Protein AF-A0A838HHZ1-F1 (afdb_monomer_lite)

Sequence (126 aa):
MTGSGRSAAALTAVPYDPELAEGARNAVFTCLAVRREERCVLITDESRLSIGAALAEQFAAASEHFTAFVLDDVAPRPLRGFPAEIAAAMEDAQVTCYAASAWRGELPARMEMTAIVDRRRIRHAH

Foldseek 3Di:
DPLPFDKLVNLLPDDADVVLLVVLLCVDCPLLVAAADFAEEEEEEPVQSRNSNSNSNNVVVHYPHYTYGYVVSQDPPPDPAARVVSLVSLLRGQEYEYHYDDDPPNVRNVVRVVVSCVVNVHHYYD

pLDDT: mean 94.52, std 10.25, range [35.59, 98.75]

Secondary structure (DSSP, 8-state):
----PPPHHHHHTS---THHHHHHHIIIIIIS---TTSEEEEEE-GGGHHHHHHHHHHHHHH-SEEEEEEHHHHSPSSPSS--HHHHHHHHT-SEEEEE----TT-HHHHHHHHHHHHHHT-EEE-

Structure (mmCIF, N/CA/C/O backbone):
data_AF-A0A838HHZ1-F1
#
_entry.id   AF-A0A838HHZ1-F1
#
loop_
_atom_site.group_PDB
_atom_site.id
_atom_site.type_symbol
_atom_site.label_atom_id
_atom_site.label_alt_id
_atom_site.label_comp_id
_atom_site.label_asym_id
_atom_site.label_entity_id
_atom_site.label_seq_id
_atom_site.pdbx_PDB_ins_code
_atom_site.Cartn_x
_atom_site.Cartn_y
_atom_site.Cartn_z
_atom_site.occupancy
_atom_site.B_iso_or_equiv
_atom_site.auth_seq_id
_atom_site.auth_comp_id
_atom_site.auth_asym_id
_atom_site.auth_atom_id
_atom_site.pdbx_PDB_model_num
ATOM 1 N N . MET A 1 1 ? -0.664 -22.422 -9.151 1.00 35.59 1 MET A N 1
ATOM 2 C CA . MET A 1 1 ? 0.662 -22.067 -8.608 1.00 35.59 1 MET A CA 1
ATOM 3 C C . MET A 1 1 ? 0.430 -20.916 -7.656 1.00 35.59 1 MET A C 1
ATOM 5 O O . MET A 1 1 ? 0.109 -19.831 -8.110 1.00 35.59 1 MET A O 1
ATOM 9 N N . THR A 1 2 ? 0.422 -21.194 -6.358 1.00 39.41 2 THR A N 1
ATOM 10 C CA . THR A 1 2 ? 0.240 -20.195 -5.302 1.00 39.41 2 THR A CA 1
ATOM 11 C C . THR A 1 2 ? 1.537 -19.403 -5.188 1.00 39.41 2 THR A C 1
ATOM 13 O O . THR A 1 2 ? 2.506 -19.902 -4.614 1.00 39.41 2 THR A O 1
ATOM 16 N N . GLY A 1 3 ? 1.593 -18.224 -5.806 1.00 42.62 3 GLY A N 1
ATOM 17 C CA . GLY A 1 3 ? 2.662 -17.269 -5.541 1.00 42.62 3 GLY A CA 1
ATOM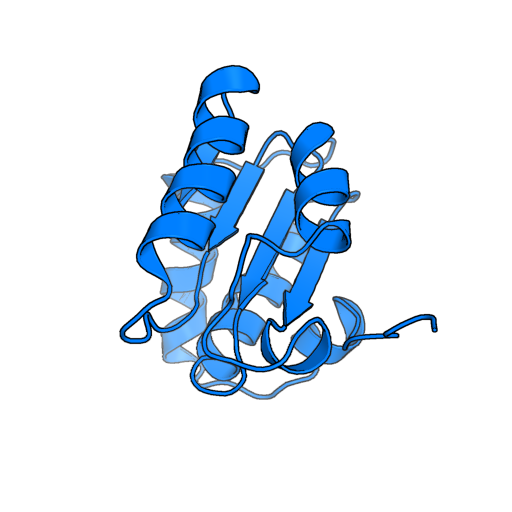 18 C C . GLY A 1 3 ? 2.492 -16.776 -4.113 1.00 42.62 3 GLY A C 1
ATOM 19 O O . GLY A 1 3 ? 1.724 -15.862 -3.867 1.00 42.62 3 GLY A O 1
ATOM 20 N N . SER A 1 4 ? 3.129 -17.440 -3.150 1.00 55.66 4 SER A N 1
ATOM 21 C CA . SER A 1 4 ? 3.169 -16.950 -1.774 1.00 55.66 4 SER A CA 1
ATOM 22 C C . SER A 1 4 ? 4.191 -15.820 -1.733 1.00 55.66 4 SER A C 1
ATOM 24 O O . SER A 1 4 ? 5.358 -16.058 -1.426 1.00 55.66 4 SER A O 1
ATOM 26 N N . GLY A 1 5 ? 3.769 -14.613 -2.110 1.00 64.12 5 GLY A N 1
ATOM 27 C CA . GLY A 1 5 ? 4.590 -13.421 -1.933 1.00 64.12 5 GLY A CA 1
ATOM 28 C C . GLY A 1 5 ? 4.866 -13.144 -0.457 1.00 64.12 5 GLY A C 1
ATOM 29 O O . GLY A 1 5 ? 4.256 -13.751 0.433 1.00 64.12 5 GLY A O 1
ATOM 30 N N . ARG A 1 6 ? 5.818 -12.249 -0.173 1.00 80.38 6 ARG A N 1
ATOM 31 C CA . ARG A 1 6 ? 6.089 -11.824 1.206 1.00 80.38 6 ARG A CA 1
ATOM 32 C C . ARG A 1 6 ? 4.807 -11.341 1.881 1.00 80.38 6 ARG A C 1
ATOM 34 O O . ARG A 1 6 ? 4.072 -10.523 1.336 1.00 80.38 6 ARG A O 1
ATOM 41 N N . SER A 1 7 ? 4.566 -11.838 3.093 1.00 84.31 7 SER A N 1
ATOM 42 C CA . SER A 1 7 ? 3.437 -11.406 3.915 1.00 84.31 7 SER A CA 1
ATOM 43 C C . SER A 1 7 ? 3.661 -9.997 4.472 1.00 84.31 7 SER A C 1
ATOM 45 O O . SER A 1 7 ? 4.794 -9.521 4.564 1.00 84.31 7 SER A O 1
ATOM 47 N N . ALA A 1 8 ? 2.586 -9.352 4.935 1.00 82.62 8 ALA A N 1
ATOM 48 C CA . ALA A 1 8 ? 2.680 -8.078 5.650 1.00 82.62 8 ALA A CA 1
ATOM 49 C C . ALA A 1 8 ? 3.654 -8.152 6.843 1.00 82.62 8 ALA A C 1
ATOM 51 O O . ALA A 1 8 ? 4.475 -7.257 7.019 1.00 82.62 8 ALA A O 1
ATOM 52 N N . ALA A 1 9 ? 3.637 -9.258 7.597 1.00 85.94 9 ALA A N 1
ATOM 53 C CA . ALA A 1 9 ? 4.564 -9.482 8.708 1.00 85.94 9 ALA A CA 1
ATOM 54 C C . ALA A 1 9 ? 6.035 -9.553 8.255 1.00 85.94 9 ALA A C 1
ATOM 56 O O . ALA A 1 9 ? 6.920 -9.033 8.934 1.00 85.94 9 ALA A O 1
ATOM 57 N N . ALA A 1 10 ? 6.307 -10.161 7.094 1.00 90.25 10 ALA A N 1
ATOM 58 C CA . ALA A 1 10 ? 7.654 -10.191 6.531 1.00 90.25 10 ALA A CA 1
ATOM 59 C C . ALA A 1 10 ? 8.126 -8.787 6.121 1.00 90.25 10 ALA A C 1
ATOM 61 O O . ALA A 1 10 ? 9.280 -8.443 6.360 1.00 90.25 10 ALA A O 1
ATOM 62 N N . LEU A 1 11 ? 7.234 -7.957 5.567 1.00 92.69 11 LEU A N 1
ATOM 63 C CA . LEU A 1 11 ? 7.544 -6.567 5.217 1.00 92.69 11 LEU A CA 1
ATOM 64 C C . LEU A 1 11 ? 7.830 -5.697 6.446 1.00 92.69 11 LEU A C 1
ATOM 66 O O . LEU A 1 11 ? 8.778 -4.920 6.412 1.00 92.69 11 LEU A O 1
ATOM 70 N N . THR A 1 12 ? 7.090 -5.861 7.548 1.00 93.44 12 THR A N 1
ATOM 71 C CA . THR A 1 12 ? 7.354 -5.110 8.793 1.00 93.44 12 THR A CA 1
ATOM 72 C C . THR A 1 12 ? 8.694 -5.454 9.451 1.00 93.44 12 THR A C 1
ATOM 74 O O . THR A 1 12 ? 9.167 -4.707 10.298 1.00 93.44 12 THR A O 1
ATOM 77 N N . ALA A 1 13 ? 9.315 -6.577 9.079 1.00 93.88 13 ALA A N 1
ATOM 78 C CA . ALA A 1 13 ? 10.629 -6.976 9.580 1.00 93.88 13 ALA A CA 1
ATOM 79 C C . ALA A 1 13 ? 11.796 -6.442 8.727 1.00 93.88 13 ALA A C 1
ATOM 81 O O . ALA A 1 13 ? 12.957 -6.601 9.110 1.00 93.88 13 ALA A O 1
ATOM 82 N N . VAL A 1 14 ? 11.517 -5.842 7.564 1.00 95.56 14 VAL A N 1
ATOM 83 C CA . VAL A 1 14 ? 12.551 -5.263 6.701 1.00 95.56 14 VAL A CA 1
ATOM 84 C C . VAL A 1 14 ? 13.068 -3.972 7.345 1.00 95.56 14 VAL A C 1
ATOM 86 O O . VAL A 1 14 ? 12.271 -3.074 7.616 1.00 95.56 14 VAL A O 1
ATOM 89 N N . PRO A 1 15 ? 14.385 -3.836 7.585 1.00 96.12 15 PRO A N 1
ATOM 90 C CA . PRO A 1 15 ? 14.940 -2.609 8.133 1.00 96.12 15 PRO A CA 1
ATOM 91 C C . PRO A 1 15 ? 14.826 -1.471 7.116 1.00 96.12 15 PRO A C 1
ATOM 93 O O . PRO A 1 15 ? 15.024 -1.661 5.914 1.00 96.12 15 PRO A O 1
ATOM 96 N N . TYR A 1 16 ? 14.551 -0.271 7.610 1.00 97.50 16 TYR A N 1
ATOM 97 C CA . TYR A 1 16 ? 14.452 0.935 6.802 1.00 97.50 16 TYR A CA 1
ATOM 98 C C . TYR A 1 16 ? 15.061 2.130 7.547 1.00 97.50 16 TYR A C 1
ATOM 100 O O . TYR A 1 16 ? 15.318 2.062 8.750 1.00 97.50 16 TYR A O 1
ATOM 108 N N . ASP A 1 17 ? 15.335 3.208 6.815 1.00 96.94 17 ASP A N 1
ATOM 109 C CA . ASP A 1 17 ? 15.864 4.447 7.387 1.00 96.94 17 ASP A CA 1
ATOM 110 C C . ASP A 1 17 ? 14.809 5.109 8.300 1.00 96.94 17 ASP A C 1
ATOM 112 O O . ASP A 1 17 ? 13.711 5.398 7.812 1.00 96.94 17 ASP A O 1
ATOM 116 N N . PRO A 1 18 ? 15.098 5.374 9.590 1.00 94.81 18 PRO A N 1
ATOM 117 C CA . PRO A 1 18 ? 14.152 5.998 10.515 1.00 94.81 18 PRO A CA 1
ATOM 118 C C . PRO A 1 18 ? 13.537 7.315 10.023 1.00 94.81 18 PRO A C 1
ATOM 120 O O . PRO A 1 18 ? 12.419 7.638 10.426 1.00 94.81 18 PRO A O 1
ATOM 123 N N . GLU A 1 19 ? 14.204 8.056 9.131 1.00 96.75 19 GLU A N 1
ATOM 124 C CA . GLU A 1 19 ? 13.648 9.280 8.535 1.00 96.75 19 GLU A CA 1
ATOM 125 C C . GLU A 1 19 ? 12.359 9.020 7.729 1.00 96.75 19 GLU A C 1
ATOM 127 O O . GLU A 1 19 ? 11.509 9.902 7.593 1.00 96.75 19 GLU A O 1
ATOM 132 N N . LEU A 1 20 ? 12.150 7.790 7.243 1.00 97.62 20 LEU A N 1
ATOM 133 C CA . LEU A 1 20 ? 10.933 7.398 6.527 1.00 97.62 20 LEU A CA 1
ATOM 134 C C . LEU A 1 20 ? 9.721 7.218 7.454 1.00 97.62 20 LEU A C 1
ATOM 136 O O . LEU A 1 20 ? 8.581 7.282 6.981 1.00 97.62 20 LEU A O 1
ATOM 140 N N . ALA A 1 21 ? 9.940 7.002 8.756 1.00 96.50 21 ALA A N 1
ATOM 141 C CA . ALA A 1 21 ? 8.878 6.665 9.704 1.00 96.50 21 ALA A CA 1
ATOM 142 C C . ALA A 1 21 ? 7.845 7.793 9.841 1.00 96.50 21 ALA A C 1
ATOM 144 O O . ALA A 1 21 ? 6.639 7.538 9.834 1.00 96.50 21 ALA A O 1
ATOM 145 N N . GLU A 1 22 ? 8.293 9.050 9.917 1.00 97.69 22 GLU A N 1
ATOM 146 C CA . GLU A 1 22 ? 7.387 10.197 10.049 1.00 97.69 22 GLU A CA 1
ATOM 147 C C . GLU A 1 22 ? 6.506 10.362 8.803 1.00 97.69 22 GLU A C 1
ATOM 149 O O . GLU A 1 22 ? 5.286 10.524 8.912 1.00 97.69 22 GLU A O 1
ATOM 154 N N . GLY A 1 23 ? 7.105 10.260 7.613 1.00 97.88 23 GLY A N 1
ATOM 155 C CA . GLY A 1 23 ? 6.381 10.328 6.346 1.00 97.88 23 GLY A CA 1
ATOM 156 C C . GLY A 1 23 ? 5.347 9.210 6.213 1.00 97.88 23 GLY A C 1
ATOM 157 O O . GLY A 1 23 ? 4.186 9.476 5.892 1.00 97.88 23 GLY A O 1
ATOM 158 N N . ALA A 1 24 ? 5.737 7.973 6.535 1.00 98.38 24 ALA A N 1
ATOM 159 C CA . ALA A 1 24 ? 4.838 6.824 6.531 1.00 98.38 24 ALA A CA 1
ATOM 160 C C . ALA A 1 24 ? 3.679 6.996 7.524 1.00 98.38 24 ALA A C 1
ATOM 162 O O . ALA A 1 24 ? 2.519 6.749 7.185 1.00 98.38 24 ALA A O 1
ATOM 163 N N . ARG A 1 25 ? 3.970 7.488 8.733 1.00 98.44 25 ARG A N 1
ATOM 164 C CA . ARG A 1 25 ? 2.957 7.736 9.763 1.00 98.44 25 ARG A CA 1
ATOM 165 C C . ARG A 1 25 ? 1.955 8.786 9.297 1.00 98.44 25 ARG A C 1
ATOM 167 O O . ARG A 1 25 ? 0.749 8.583 9.423 1.00 98.44 25 ARG A O 1
ATOM 174 N N . ASN A 1 26 ? 2.433 9.886 8.723 1.00 98.38 26 ASN A N 1
ATOM 175 C CA . ASN A 1 26 ? 1.566 10.938 8.198 1.00 98.38 26 ASN A CA 1
ATOM 176 C C . ASN A 1 26 ? 0.700 10.431 7.039 1.00 98.38 26 ASN A C 1
ATOM 178 O O . ASN A 1 26 ? -0.499 10.714 7.013 1.00 98.38 26 ASN A O 1
ATOM 182 N N . ALA A 1 27 ? 1.260 9.629 6.129 1.00 98.38 27 ALA A N 1
ATOM 183 C CA . ALA A 1 27 ? 0.499 9.031 5.037 1.00 98.38 27 ALA A CA 1
ATOM 184 C C . ALA A 1 27 ? -0.671 8.176 5.556 1.00 98.38 27 ALA A C 1
ATOM 186 O O . ALA A 1 27 ? -1.802 8.344 5.100 1.00 98.38 27 ALA A O 1
ATOM 187 N N . VAL A 1 28 ? -0.426 7.311 6.545 1.00 98.62 28 VAL A N 1
ATOM 188 C CA . VAL A 1 28 ? -1.431 6.379 7.085 1.00 98.62 28 VAL A CA 1
ATOM 189 C C . VAL A 1 28 ? -2.467 7.080 7.968 1.00 98.62 28 VAL A C 1
ATOM 191 O O . VAL A 1 28 ? -3.673 6.949 7.743 1.00 98.62 28 VAL A O 1
ATOM 194 N N . PHE A 1 29 ? -2.024 7.845 8.966 1.00 98.31 29 PHE A N 1
ATOM 195 C CA . PHE A 1 29 ? -2.916 8.388 9.995 1.00 98.31 29 PHE A CA 1
ATOM 196 C C . PHE A 1 29 ? -3.526 9.743 9.630 1.00 98.31 29 PHE A C 1
ATOM 198 O O . PHE A 1 29 ? -4.630 10.044 10.079 1.00 98.31 29 PHE A O 1
ATOM 205 N N . THR A 1 30 ? -2.847 10.548 8.809 1.00 97.75 30 THR A N 1
ATOM 206 C CA . THR A 1 30 ? -3.299 11.906 8.465 1.00 97.75 30 THR A CA 1
ATOM 207 C C . THR A 1 30 ? -3.876 11.962 7.057 1.00 97.75 30 THR A C 1
ATOM 209 O O . THR A 1 30 ? -5.029 12.350 6.887 1.00 97.75 30 THR A O 1
ATOM 212 N N . CYS A 1 31 ? -3.103 11.571 6.039 1.00 97.94 31 CYS A N 1
ATOM 213 C CA . CYS A 1 31 ? -3.522 11.705 4.641 1.00 97.94 31 CYS A CA 1
ATOM 214 C C . CYS A 1 31 ? -4.636 10.716 4.291 1.00 97.94 31 CYS A C 1
ATOM 216 O O . CYS A 1 31 ? -5.670 11.101 3.750 1.00 97.94 31 CYS A O 1
ATOM 218 N N . LEU A 1 32 ? -4.426 9.440 4.614 1.00 98.31 32 LEU A N 1
ATOM 219 C CA . LEU A 1 32 ? -5.406 8.390 4.364 1.00 98.31 32 LEU A CA 1
ATOM 220 C C . LEU A 1 32 ? -6.439 8.285 5.482 1.00 98.31 32 LEU A C 1
ATOM 222 O O . LEU A 1 32 ? -7.534 7.799 5.214 1.00 98.31 32 LEU A O 1
ATOM 226 N N . ALA A 1 33 ? -6.128 8.765 6.693 1.00 98.31 33 ALA A N 1
ATOM 227 C CA . ALA A 1 33 ? -6.988 8.693 7.875 1.00 98.31 33 ALA A CA 1
ATOM 228 C C . ALA A 1 33 ? -7.567 7.280 8.081 1.00 98.31 33 ALA A C 1
ATOM 230 O O . ALA A 1 33 ? -8.791 7.092 8.131 1.00 98.31 33 ALA A O 1
ATOM 231 N N . VAL A 1 34 ? -6.671 6.287 8.109 1.00 98.62 34 VAL A N 1
ATOM 232 C CA . VAL A 1 34 ? -7.009 4.867 8.279 1.00 98.62 34 VAL A CA 1
ATOM 233 C C . VAL A 1 34 ? -7.709 4.636 9.613 1.00 98.62 34 VAL A C 1
ATOM 235 O O . VAL A 1 34 ? -7.297 5.168 10.646 1.00 98.62 34 VAL A O 1
ATOM 238 N N . ARG A 1 35 ? -8.764 3.820 9.587 1.00 98.31 35 ARG A N 1
ATOM 239 C CA . ARG A 1 35 ? -9.486 3.357 10.775 1.00 98.31 35 ARG A CA 1
ATOM 240 C C . ARG A 1 35 ? -9.216 1.878 11.031 1.00 98.31 35 ARG A C 1
ATOM 242 O O . ARG A 1 35 ? -8.869 1.127 10.120 1.00 98.31 35 ARG A O 1
ATOM 249 N N . ARG A 1 36 ? -9.422 1.465 12.281 1.00 97.94 36 ARG A N 1
ATOM 250 C CA . ARG A 1 36 ? -9.077 0.129 12.779 1.00 97.94 36 ARG A CA 1
ATOM 251 C C . ARG A 1 36 ? -9.792 -1.000 12.032 1.00 97.94 36 ARG A C 1
ATOM 253 O O . ARG A 1 36 ? -9.197 -2.046 11.798 1.00 97.94 36 ARG A O 1
ATOM 260 N N . GLU A 1 37 ? -11.040 -0.771 11.645 1.00 98.06 37 GLU A N 1
ATOM 261 C CA . GLU A 1 37 ? -11.954 -1.753 11.052 1.00 98.06 37 GLU A CA 1
ATOM 262 C C . GLU A 1 37 ? -11.858 -1.807 9.517 1.00 98.06 37 GLU A C 1
ATOM 264 O O . GLU A 1 37 ? -12.572 -2.570 8.865 1.00 98.06 37 GLU A O 1
ATOM 269 N N . GLU A 1 38 ? -11.014 -0.971 8.910 1.00 98.31 38 GLU A N 1
ATOM 270 C CA . GLU A 1 38 ? -10.923 -0.850 7.458 1.00 98.31 38 GLU A CA 1
ATOM 271 C C . GLU A 1 38 ? -9.927 -1.829 6.861 1.00 98.31 38 GLU A C 1
ATOM 273 O O . GLU A 1 38 ? -8.782 -1.923 7.300 1.00 98.31 38 GLU A O 1
ATOM 278 N N . ARG A 1 39 ? -10.331 -2.498 5.781 1.00 98.62 39 ARG A N 1
ATOM 279 C CA . ARG A 1 39 ? -9.434 -3.296 4.954 1.00 98.62 39 ARG A CA 1
ATOM 280 C C . ARG A 1 39 ? -8.478 -2.382 4.199 1.00 98.62 39 ARG A C 1
ATOM 282 O O . ARG A 1 39 ? -8.894 -1.556 3.381 1.00 98.62 39 ARG A O 1
ATOM 289 N N . CYS A 1 40 ? -7.195 -2.553 4.493 1.00 98.56 40 CYS A N 1
ATOM 290 C CA . CYS A 1 40 ? -6.103 -1.762 3.948 1.00 98.56 40 CYS A CA 1
ATOM 291 C C . CYS A 1 40 ? -5.198 -2.642 3.088 1.00 98.56 40 CYS A C 1
ATOM 293 O O . CYS A 1 40 ? -4.773 -3.711 3.530 1.00 98.56 40 CYS A O 1
ATOM 295 N N . VAL A 1 41 ? -4.865 -2.171 1.885 1.00 98.50 41 VAL A N 1
ATOM 296 C CA . VAL A 1 41 ? -3.949 -2.868 0.973 1.00 98.50 41 VAL A CA 1
ATOM 297 C C . VAL A 1 41 ? -2.757 -1.979 0.627 1.00 98.50 41 VAL A C 1
ATOM 299 O O . VAL A 1 41 ? -2.915 -0.911 0.035 1.00 98.50 41 VAL A O 1
ATOM 302 N N . LEU A 1 42 ? -1.552 -2.432 0.966 1.00 98.56 42 LEU A N 1
ATOM 303 C CA . LEU A 1 42 ? -0.295 -1.819 0.533 1.00 98.56 42 LEU A CA 1
ATOM 304 C C . LEU A 1 42 ? 0.290 -2.603 -0.645 1.00 98.56 42 LEU A C 1
ATOM 306 O O . LEU A 1 42 ? 0.369 -3.827 -0.610 1.00 98.56 42 LEU A O 1
ATOM 310 N N . ILE A 1 43 ? 0.741 -1.902 -1.677 1.00 98.06 43 ILE A N 1
ATOM 311 C CA . ILE A 1 43 ? 1.424 -2.484 -2.833 1.00 98.06 43 ILE A CA 1
ATOM 312 C C . ILE A 1 43 ? 2.796 -1.826 -2.926 1.00 98.06 43 ILE A C 1
ATOM 314 O O . ILE A 1 43 ? 2.883 -0.605 -3.013 1.00 98.06 43 ILE A O 1
ATOM 318 N N . THR A 1 44 ? 3.866 -2.613 -2.914 1.00 98.06 44 THR A N 1
ATOM 319 C CA . THR A 1 44 ? 5.246 -2.138 -3.078 1.00 98.06 44 THR A CA 1
ATOM 320 C C . THR A 1 44 ? 6.003 -3.000 -4.090 1.00 98.06 44 THR A C 1
ATOM 322 O O . THR A 1 44 ? 5.415 -3.870 -4.729 1.00 98.06 44 THR A O 1
ATOM 325 N N . ASP A 1 45 ? 7.286 -2.735 -4.300 1.00 96.69 45 ASP A N 1
ATOM 326 C CA . ASP A 1 45 ? 8.162 -3.513 -5.175 1.00 96.69 45 ASP A CA 1
ATOM 327 C C . ASP A 1 45 ? 9.558 -3.652 -4.554 1.00 96.69 45 ASP A C 1
ATOM 329 O O . ASP A 1 45 ? 9.868 -3.010 -3.546 1.00 96.69 45 ASP A O 1
ATOM 333 N N . GLU A 1 46 ? 10.411 -4.480 -5.154 1.00 95.50 46 GLU A N 1
ATOM 334 C CA . GLU A 1 46 ? 11.766 -4.727 -4.638 1.00 95.50 46 GLU A CA 1
ATOM 335 C C . GLU A 1 46 ? 12.604 -3.450 -4.523 1.00 95.50 46 GLU A C 1
ATOM 337 O O . GLU A 1 46 ? 13.398 -3.278 -3.599 1.00 95.50 46 GLU A O 1
ATOM 342 N N . SER A 1 47 ? 12.411 -2.508 -5.447 1.00 95.94 47 SER A N 1
ATOM 343 C CA . SER A 1 47 ? 13.160 -1.250 -5.458 1.00 95.94 47 SER A CA 1
ATOM 344 C C . SER A 1 47 ? 12.725 -0.276 -4.361 1.00 95.94 47 SER A C 1
ATOM 346 O O . SER A 1 47 ? 13.457 0.666 -4.055 1.00 95.94 47 SER A O 1
ATOM 348 N N . ARG A 1 48 ? 11.533 -0.474 -3.784 1.00 96.69 48 ARG A N 1
ATOM 349 C CA . ARG A 1 48 ? 10.912 0.403 -2.784 1.00 96.69 48 ARG A CA 1
ATOM 350 C C . ARG A 1 48 ? 10.654 -0.284 -1.449 1.00 96.69 48 ARG A C 1
ATOM 352 O O . ARG A 1 48 ? 9.939 0.286 -0.629 1.00 96.69 48 ARG A O 1
ATOM 359 N N . LEU A 1 49 ? 11.276 -1.433 -1.183 1.00 96.06 49 LEU A N 1
ATOM 360 C CA . LEU A 1 49 ? 11.057 -2.181 0.058 1.00 96.06 49 LEU A CA 1
ATOM 361 C C . LEU A 1 49 ? 11.229 -1.361 1.332 1.00 96.06 49 LEU A C 1
ATOM 363 O O . LEU A 1 49 ? 10.449 -1.553 2.250 1.00 96.06 49 LEU A O 1
ATOM 367 N N . SER A 1 50 ? 12.209 -0.458 1.411 1.00 97.19 50 SER A N 1
ATOM 368 C CA . SER A 1 50 ? 12.410 0.366 2.612 1.00 97.19 50 SER A CA 1
ATOM 369 C C . SER A 1 50 ? 11.218 1.291 2.885 1.00 97.19 50 SER A C 1
ATOM 371 O O . SER A 1 50 ? 10.757 1.396 4.017 1.00 97.19 50 SER A O 1
ATOM 373 N N . ILE A 1 51 ? 10.659 1.906 1.838 1.00 98.00 51 ILE A N 1
ATOM 374 C CA . ILE A 1 51 ? 9.438 2.721 1.927 1.00 98.00 51 ILE A CA 1
ATOM 375 C C . ILE A 1 51 ? 8.230 1.827 2.225 1.00 98.00 51 ILE A C 1
ATOM 377 O O . ILE A 1 51 ? 7.408 2.157 3.078 1.00 98.00 51 ILE A O 1
ATOM 381 N N . GLY A 1 52 ? 8.132 0.682 1.544 1.00 97.88 52 GLY A N 1
ATOM 382 C CA . GLY A 1 52 ? 7.091 -0.314 1.780 1.00 97.88 52 GLY A CA 1
ATOM 383 C C . GLY A 1 52 ? 7.085 -0.823 3.223 1.00 97.88 52 GLY A C 1
ATOM 384 O O . GLY A 1 52 ? 6.021 -0.935 3.816 1.00 97.88 52 GLY A O 1
ATOM 385 N N . ALA A 1 53 ? 8.254 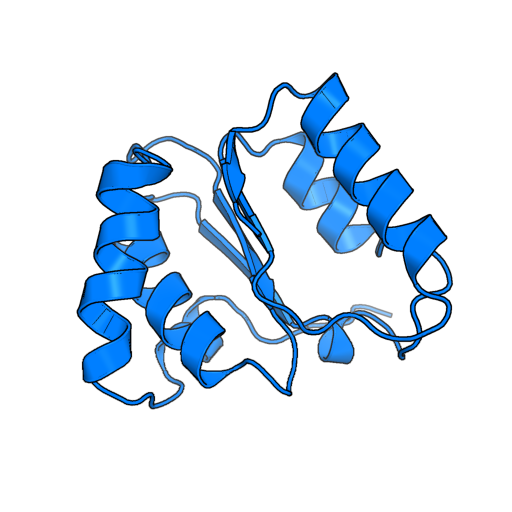-1.060 3.814 1.00 98.25 53 ALA A N 1
ATOM 386 C CA . ALA A 1 53 ? 8.415 -1.501 5.195 1.00 98.25 53 ALA A CA 1
ATOM 387 C C . ALA A 1 53 ? 7.962 -0.427 6.190 1.00 98.25 53 ALA A C 1
ATOM 389 O O . ALA A 1 53 ? 7.154 -0.717 7.072 1.00 98.25 53 ALA A O 1
ATOM 390 N N . ALA A 1 54 ? 8.394 0.824 5.984 1.00 98.56 54 ALA A N 1
ATOM 391 C CA . ALA A 1 54 ? 7.961 1.954 6.801 1.00 98.56 54 ALA A CA 1
ATOM 392 C C . ALA A 1 54 ? 6.433 2.119 6.770 1.00 98.56 54 ALA A C 1
ATOM 394 O O . ALA A 1 54 ? 5.797 2.260 7.811 1.00 98.56 54 ALA A O 1
ATOM 395 N N . LEU A 1 55 ? 5.815 2.042 5.586 1.00 98.62 55 LEU A N 1
ATOM 396 C CA . LEU A 1 55 ? 4.356 2.094 5.441 1.00 98.62 55 LEU A CA 1
ATOM 397 C C . LEU A 1 55 ? 3.669 0.886 6.084 1.00 98.62 55 LEU A C 1
ATOM 399 O O . LEU A 1 55 ? 2.659 1.058 6.766 1.00 98.62 55 LEU A O 1
ATOM 403 N N . ALA A 1 56 ? 4.203 -0.321 5.884 1.00 98.31 56 ALA A N 1
ATOM 404 C CA . ALA A 1 56 ? 3.635 -1.552 6.422 1.00 98.31 56 ALA A CA 1
ATOM 405 C C . ALA A 1 56 ? 3.570 -1.529 7.950 1.00 98.31 56 ALA A C 1
ATOM 407 O O . ALA A 1 56 ? 2.554 -1.936 8.509 1.00 98.31 56 ALA A O 1
ATOM 408 N N . GLU A 1 57 ? 4.605 -1.012 8.617 1.00 98.38 57 GLU A N 1
ATOM 409 C CA . GLU A 1 57 ? 4.610 -0.848 10.073 1.00 98.38 57 GLU A CA 1
ATOM 410 C C . GLU A 1 57 ? 3.435 0.025 10.537 1.00 98.38 57 GLU A C 1
ATOM 412 O O . GLU A 1 57 ? 2.683 -0.354 11.437 1.00 98.38 57 GLU A O 1
ATOM 417 N N . GLN A 1 58 ? 3.218 1.163 9.873 1.00 98.50 58 GLN A N 1
ATOM 418 C CA . GLN A 1 58 ? 2.163 2.103 10.252 1.00 98.50 58 GLN A CA 1
ATOM 419 C C . GLN A 1 58 ? 0.764 1.566 9.926 1.00 98.50 58 GLN A C 1
ATOM 421 O O . GLN A 1 58 ? -0.152 1.716 10.733 1.00 98.50 58 GLN A O 1
ATOM 426 N N . PHE A 1 59 ? 0.582 0.890 8.787 1.00 98.50 59 PHE A N 1
ATOM 427 C CA . PHE A 1 59 ? -0.687 0.236 8.455 1.00 98.50 59 PHE A CA 1
ATOM 428 C C . PHE A 1 59 ? -1.025 -0.907 9.418 1.00 98.50 59 PHE A C 1
ATOM 430 O O . PHE A 1 59 ? -2.175 -1.005 9.847 1.00 98.50 59 PHE A O 1
ATOM 437 N N . ALA A 1 60 ? -0.040 -1.732 9.789 1.00 97.81 60 ALA A N 1
ATOM 438 C CA . ALA A 1 60 ? -0.218 -2.814 10.756 1.00 97.81 60 ALA A CA 1
ATOM 439 C C . ALA A 1 60 ? -0.587 -2.288 12.153 1.00 97.81 60 ALA A C 1
ATOM 441 O O . ALA A 1 60 ? -1.349 -2.930 12.873 1.00 97.81 60 ALA A O 1
ATOM 442 N N . ALA A 1 61 ? -0.083 -1.110 12.530 1.00 97.56 61 ALA A N 1
ATOM 443 C CA . ALA A 1 61 ? -0.487 -0.432 13.758 1.00 97.56 61 ALA A CA 1
ATOM 444 C C . ALA A 1 61 ? -1.893 0.196 13.663 1.00 97.56 61 ALA A C 1
ATOM 446 O O . ALA A 1 61 ? -2.597 0.284 14.670 1.00 97.56 61 ALA A O 1
ATOM 447 N N . ALA A 1 62 ? -2.299 0.652 12.474 1.00 98.12 62 ALA A N 1
ATOM 448 C CA . ALA A 1 62 ? -3.543 1.391 12.269 1.00 98.12 62 ALA A CA 1
ATOM 449 C C . ALA A 1 62 ? -4.786 0.504 12.087 1.00 98.12 62 ALA A C 1
ATOM 451 O O . ALA A 1 62 ? -5.860 0.897 12.540 1.00 98.12 62 ALA A O 1
ATOM 452 N N . SER A 1 63 ? -4.666 -0.658 11.432 1.00 98.12 63 SER A N 1
ATOM 453 C CA . SER A 1 63 ? -5.800 -1.514 11.046 1.00 98.12 63 SER A CA 1
ATOM 454 C C . SER A 1 63 ? -5.608 -2.985 11.432 1.00 98.12 63 SER A C 1
ATOM 456 O O . SER A 1 63 ? -4.529 -3.551 11.279 1.00 98.12 63 SER A O 1
ATOM 458 N N . GLU A 1 64 ? -6.693 -3.634 11.873 1.00 96.94 64 GLU A N 1
ATOM 459 C CA . GLU A 1 64 ? -6.751 -5.089 12.104 1.00 96.94 64 GLU A CA 1
ATOM 460 C C . GLU A 1 64 ? -6.839 -5.903 10.800 1.00 96.94 64 GLU A C 1
ATOM 462 O O . GLU A 1 64 ? -6.689 -7.126 10.802 1.00 96.94 64 GLU A O 1
ATOM 467 N N . HIS A 1 65 ? -7.113 -5.241 9.675 1.00 97.31 65 HIS A N 1
ATOM 468 C CA . HIS A 1 65 ? -7.371 -5.860 8.379 1.00 97.31 65 HIS A CA 1
ATOM 469 C C . HIS A 1 65 ? -6.390 -5.353 7.322 1.00 97.31 65 HIS A C 1
ATOM 471 O O . HIS A 1 65 ? -6.774 -4.815 6.282 1.00 97.31 65 HIS A O 1
ATOM 477 N N . PHE A 1 66 ? -5.102 -5.525 7.597 1.00 97.56 66 PHE A N 1
ATOM 478 C CA . PHE A 1 66 ? -4.030 -5.092 6.714 1.00 97.56 66 PHE A CA 1
ATOM 479 C C . PHE A 1 66 ? -3.465 -6.244 5.874 1.00 97.56 66 PHE A C 1
ATOM 481 O O . PHE A 1 66 ? -3.165 -7.325 6.380 1.00 97.56 66 PHE A O 1
ATOM 488 N N . THR A 1 67 ? -3.297 -6.011 4.572 1.00 97.31 67 THR A N 1
ATOM 489 C CA . THR A 1 67 ? -2.584 -6.903 3.648 1.00 97.31 67 THR A CA 1
ATOM 490 C C . THR A 1 67 ? -1.585 -6.100 2.823 1.00 97.31 67 THR A C 1
ATOM 492 O O . THR A 1 67 ? -1.837 -4.949 2.467 1.00 97.31 67 THR A O 1
ATOM 495 N N . ALA A 1 68 ? -0.444 -6.705 2.504 1.00 97.50 68 ALA A N 1
ATOM 496 C CA . ALA A 1 68 ? 0.585 -6.087 1.684 1.00 97.50 68 ALA A CA 1
ATOM 497 C C . ALA A 1 68 ? 1.064 -7.042 0.589 1.00 97.50 68 ALA A C 1
ATOM 499 O O . ALA A 1 68 ? 1.099 -8.252 0.804 1.00 97.50 68 ALA A O 1
ATOM 500 N N . PHE A 1 69 ? 1.452 -6.481 -0.554 1.00 97.38 69 PHE A N 1
ATOM 501 C CA . PHE A 1 69 ? 1.971 -7.213 -1.705 1.00 97.38 69 PHE A CA 1
ATOM 502 C C . PHE A 1 69 ? 3.266 -6.576 -2.208 1.00 97.38 69 PHE A C 1
ATOM 504 O O . PHE A 1 69 ? 3.352 -5.352 -2.323 1.00 97.38 69 PHE A O 1
ATOM 511 N N . VAL A 1 70 ? 4.245 -7.408 -2.568 1.00 97.12 70 VAL A N 1
ATOM 512 C CA . VAL A 1 70 ? 5.428 -6.995 -3.336 1.00 97.12 70 VAL A CA 1
ATOM 513 C C . VAL A 1 70 ? 5.224 -7.440 -4.781 1.00 97.12 70 VAL A C 1
ATOM 515 O O . VAL A 1 70 ? 5.078 -8.631 -5.037 1.00 97.12 70 VAL A O 1
ATOM 518 N N . LEU A 1 71 ? 5.178 -6.500 -5.726 1.00 95.81 71 LEU A N 1
ATOM 519 C CA . LEU A 1 71 ? 4.827 -6.778 -7.124 1.00 95.81 71 LEU A CA 1
ATOM 520 C C . LEU A 1 71 ? 5.702 -7.865 -7.753 1.00 95.81 71 LEU A C 1
ATOM 522 O O . LEU A 1 71 ? 5.170 -8.752 -8.417 1.00 95.81 71 LEU A O 1
ATOM 526 N N . ASP A 1 72 ? 7.011 -7.813 -7.512 1.00 95.00 72 ASP A N 1
ATOM 527 C CA . ASP A 1 72 ? 7.994 -8.751 -8.060 1.00 95.00 72 ASP A CA 1
ATOM 528 C C . ASP A 1 72 ? 7.790 -10.192 -7.561 1.00 95.00 72 ASP A C 1
ATOM 530 O O . ASP A 1 72 ? 8.130 -11.138 -8.271 1.00 95.00 72 ASP A O 1
ATOM 534 N N . ASP A 1 73 ? 7.179 -10.368 -6.383 1.00 95.00 73 ASP A N 1
ATOM 535 C CA . ASP A 1 73 ? 6.830 -11.689 -5.850 1.00 95.00 73 ASP A CA 1
ATOM 536 C C . ASP A 1 73 ? 5.553 -12.254 -6.506 1.00 95.00 73 ASP A C 1
ATOM 538 O O . ASP A 1 73 ? 5.357 -13.470 -6.560 1.00 95.00 73 ASP A O 1
ATOM 542 N N . VAL A 1 74 ? 4.661 -11.377 -6.983 1.00 94.31 74 VAL A N 1
ATOM 543 C CA . VAL A 1 74 ? 3.335 -11.748 -7.504 1.00 94.31 74 VAL A CA 1
ATOM 544 C C . VAL A 1 74 ? 3.369 -11.976 -9.016 1.00 94.31 74 VAL A C 1
ATOM 546 O O . VAL A 1 74 ? 2.711 -12.885 -9.526 1.00 94.31 74 VAL A O 1
ATOM 549 N N . ALA A 1 75 ? 4.114 -11.154 -9.759 1.00 92.56 75 ALA A N 1
ATOM 550 C CA . ALA A 1 75 ? 4.197 -11.255 -11.211 1.00 92.56 75 ALA A CA 1
ATOM 551 C C . ALA A 1 75 ? 5.521 -10.696 -11.765 1.00 92.56 75 ALA A C 1
ATOM 553 O O . ALA A 1 75 ? 6.041 -9.703 -11.258 1.00 92.56 75 ALA A O 1
ATOM 554 N N . PRO A 1 76 ? 6.047 -11.269 -12.866 1.00 92.75 76 PRO A N 1
ATOM 555 C CA . PRO A 1 76 ? 7.218 -10.717 -13.534 1.00 92.75 76 PRO A CA 1
ATOM 556 C C . PRO A 1 76 ? 6.915 -9.337 -14.125 1.00 92.75 76 PRO A C 1
ATOM 558 O O . PRO A 1 76 ? 5.825 -9.092 -14.653 1.00 92.75 76 PRO A O 1
ATOM 561 N N . ARG A 1 77 ? 7.917 -8.456 -14.094 1.00 93.31 77 ARG A N 1
ATOM 562 C CA . ARG A 1 77 ? 7.823 -7.087 -14.614 1.00 93.31 77 ARG A CA 1
ATOM 563 C C . ARG A 1 77 ? 8.515 -6.944 -15.981 1.00 93.31 77 ARG A C 1
ATOM 565 O O . ARG A 1 77 ? 9.532 -7.601 -16.208 1.00 93.31 77 ARG A O 1
ATOM 572 N N . PRO A 1 78 ? 8.006 -6.102 -16.906 1.00 95.50 78 PRO A N 1
ATOM 573 C CA . PRO A 1 78 ? 6.855 -5.212 -16.750 1.00 95.50 78 PRO A CA 1
ATOM 574 C C . PRO A 1 78 ? 5.519 -5.965 -16.707 1.00 95.50 78 PRO A C 1
ATOM 576 O O . PRO A 1 78 ? 5.302 -6.923 -17.454 1.00 95.50 78 PRO A O 1
ATOM 579 N N . LEU A 1 79 ? 4.615 -5.502 -15.845 1.00 95.06 79 LEU A N 1
ATOM 580 C CA . LEU A 1 79 ? 3.261 -6.036 -15.717 1.00 95.06 79 LEU A CA 1
ATOM 581 C C . LEU A 1 79 ? 2.492 -5.948 -17.045 1.00 95.06 79 LEU A C 1
ATOM 583 O O . LEU A 1 79 ? 2.327 -4.869 -17.615 1.00 95.06 79 LEU A O 1
ATOM 587 N N . ARG A 1 80 ? 1.972 -7.089 -17.517 1.00 92.94 80 ARG A N 1
ATOM 588 C CA . ARG A 1 80 ? 1.107 -7.167 -18.715 1.00 92.94 80 ARG A CA 1
ATOM 589 C C . ARG A 1 80 ? -0.361 -6.823 -18.440 1.00 92.94 80 ARG A C 1
ATOM 591 O O . ARG A 1 80 ? -1.116 -6.609 -19.378 1.00 92.94 80 ARG A O 1
ATOM 598 N N . GLY A 1 81 ? -0.734 -6.800 -17.169 1.00 95.31 81 GLY A N 1
ATOM 599 C CA . GLY A 1 81 ? -2.052 -6.500 -16.623 1.00 95.31 81 GLY A CA 1
ATOM 600 C C . GLY A 1 81 ? -1.923 -6.420 -15.105 1.00 95.31 81 GLY A C 1
ATOM 601 O O . GLY A 1 81 ? -0.885 -6.806 -14.552 1.00 95.31 81 GLY A O 1
ATOM 602 N N . PHE A 1 82 ? -2.932 -5.888 -14.426 1.00 97.00 82 PHE A N 1
ATOM 603 C CA . PHE A 1 82 ? -2.895 -5.774 -12.977 1.00 97.00 82 PHE A CA 1
ATOM 604 C C . PHE A 1 82 ? -3.046 -7.165 -12.334 1.00 97.00 82 PHE A C 1
ATOM 606 O O . PHE A 1 82 ? -3.969 -7.901 -12.696 1.00 97.00 82 PHE A O 1
ATOM 613 N N . PRO A 1 83 ? -2.151 -7.578 -11.413 1.00 96.75 83 PRO A N 1
ATOM 614 C CA . PRO A 1 83 ? -2.199 -8.926 -10.855 1.00 96.75 83 PRO A CA 1
ATOM 615 C C . PRO A 1 83 ? -3.540 -9.239 -10.181 1.00 96.75 83 PRO A C 1
ATOM 617 O O . PRO A 1 83 ? -3.983 -8.513 -9.291 1.00 96.75 83 PRO A O 1
ATOM 620 N N . ALA A 1 84 ? -4.170 -10.347 -10.585 1.00 96.44 84 ALA A N 1
ATOM 621 C CA . ALA A 1 84 ? -5.523 -10.710 -10.153 1.00 96.44 84 ALA A CA 1
ATOM 622 C C . ALA A 1 84 ? -5.652 -10.893 -8.632 1.00 96.44 84 ALA A C 1
ATOM 624 O O . ALA A 1 84 ? -6.689 -10.574 -8.060 1.00 96.44 84 ALA A O 1
ATOM 625 N N . GLU A 1 85 ? -4.597 -11.373 -7.973 1.00 95.75 85 GLU A N 1
ATOM 626 C CA . GLU A 1 85 ? -4.557 -11.524 -6.515 1.00 95.75 85 GLU A CA 1
ATOM 627 C C . GLU A 1 85 ? -4.651 -10.170 -5.797 1.00 95.75 85 GLU A C 1
ATOM 629 O O . GLU A 1 85 ? -5.468 -9.993 -4.894 1.00 95.75 85 GLU A O 1
ATOM 634 N N . ILE A 1 86 ? -3.881 -9.183 -6.262 1.00 97.12 86 ILE A N 1
ATOM 635 C CA . ILE A 1 86 ? -3.914 -7.820 -5.722 1.00 97.12 86 ILE A CA 1
ATOM 636 C C . ILE A 1 86 ? -5.259 -7.166 -6.049 1.00 97.12 86 ILE A C 1
ATOM 638 O O . ILE A 1 86 ? -5.863 -6.524 -5.191 1.00 97.12 86 ILE A O 1
ATOM 642 N N . ALA A 1 87 ? -5.764 -7.368 -7.271 1.00 97.88 87 ALA A N 1
ATOM 643 C CA . ALA A 1 87 ? -7.074 -6.881 -7.688 1.00 97.88 87 ALA A CA 1
ATOM 644 C C . ALA A 1 87 ? -8.191 -7.394 -6.768 1.00 97.88 87 ALA A C 1
ATOM 646 O O . ALA A 1 87 ? -9.017 -6.604 -6.320 1.00 97.88 87 ALA A O 1
ATOM 647 N N . ALA A 1 88 ? -8.182 -8.690 -6.444 1.00 97.56 88 ALA A N 1
ATOM 648 C CA . ALA A 1 88 ? -9.157 -9.301 -5.547 1.00 97.56 88 ALA A CA 1
ATOM 649 C C . ALA A 1 88 ? -9.088 -8.709 -4.132 1.00 97.56 88 ALA A C 1
ATOM 651 O O . ALA A 1 88 ? -10.124 -8.395 -3.555 1.00 97.56 88 ALA A O 1
ATOM 652 N N . ALA A 1 89 ? -7.886 -8.483 -3.593 1.00 97.12 89 ALA A N 1
ATOM 653 C CA . ALA A 1 89 ? -7.731 -7.829 -2.294 1.00 97.12 89 ALA A CA 1
ATOM 654 C C . ALA A 1 89 ? -8.241 -6.376 -2.303 1.00 97.12 89 ALA A C 1
ATOM 656 O O . ALA A 1 89 ? -8.857 -5.923 -1.338 1.00 97.12 89 ALA A O 1
ATOM 657 N N . MET A 1 90 ? -8.011 -5.644 -3.398 1.00 98.19 90 MET A N 1
ATOM 658 C CA . MET A 1 90 ? -8.481 -4.266 -3.550 1.00 98.19 90 MET A CA 1
ATOM 659 C C . MET A 1 90 ? -10.001 -4.150 -3.675 1.00 98.19 90 MET A C 1
ATOM 661 O O . MET A 1 90 ? -10.544 -3.107 -3.320 1.00 98.19 90 MET A O 1
ATOM 665 N N . GLU A 1 91 ? -10.698 -5.178 -4.164 1.00 98.06 91 GLU A N 1
ATOM 666 C CA . GLU A 1 91 ? -12.158 -5.135 -4.285 1.00 98.06 91 GLU A CA 1
ATOM 667 C C . GLU A 1 91 ? -12.833 -4.888 -2.932 1.00 98.06 91 GLU A C 1
ATOM 669 O O . GLU A 1 91 ? -13.778 -4.110 -2.852 1.00 98.06 91 GLU A O 1
ATOM 674 N N . ASP A 1 92 ? -12.327 -5.473 -1.851 1.00 96.38 92 ASP A N 1
ATOM 675 C CA . ASP A 1 92 ? -12.939 -5.341 -0.525 1.00 96.38 92 ASP A CA 1
ATOM 676 C C . ASP A 1 92 ? -12.270 -4.289 0.370 1.00 96.38 92 ASP A C 1
ATOM 678 O O . ASP A 1 92 ? -12.630 -4.170 1.549 1.00 96.38 92 ASP A O 1
ATOM 682 N N . ALA A 1 93 ? -11.312 -3.533 -0.177 1.00 98.31 93 ALA A N 1
ATOM 683 C CA . ALA A 1 93 ? -10.531 -2.536 0.541 1.00 98.31 93 ALA A CA 1
ATOM 684 C C . ALA A 1 93 ? -11.223 -1.167 0.593 1.00 98.31 93 ALA A C 1
ATOM 686 O O . ALA A 1 93 ? -11.825 -0.704 -0.375 1.00 98.31 93 ALA A O 1
ATOM 687 N N . GLN A 1 94 ? -11.070 -0.472 1.720 1.00 98.75 94 GLN A N 1
ATOM 688 C CA . GLN A 1 94 ? -11.458 0.935 1.871 1.00 98.75 94 GLN A CA 1
ATOM 689 C C . GLN A 1 94 ? -10.270 1.878 1.664 1.00 98.75 94 GLN A C 1
ATOM 691 O O . GLN A 1 94 ? -10.456 3.033 1.265 1.00 98.75 94 GLN A O 1
ATOM 696 N N . VAL A 1 95 ? -9.051 1.391 1.914 1.00 98.75 95 VAL A N 1
ATOM 697 C CA . VAL A 1 95 ? -7.815 2.166 1.792 1.00 98.75 95 VAL A CA 1
ATOM 698 C C . VAL A 1 95 ? -6.770 1.375 1.014 1.00 98.75 95 VAL A C 1
ATOM 700 O O . VAL A 1 95 ? -6.546 0.194 1.274 1.00 98.75 95 VAL A O 1
ATOM 703 N N . THR A 1 96 ? -6.100 2.033 0.070 1.00 98.62 96 THR A N 1
ATOM 704 C CA . THR A 1 96 ? -4.964 1.455 -0.659 1.00 98.62 96 THR A CA 1
ATOM 705 C C . THR A 1 96 ? -3.788 2.425 -0.713 1.00 98.62 96 THR A C 1
ATOM 707 O O . THR A 1 96 ? -3.974 3.640 -0.777 1.00 98.62 96 THR A O 1
ATOM 710 N N . CYS A 1 97 ? -2.566 1.898 -0.724 1.00 98.56 97 CYS A N 1
ATOM 711 C CA . CYS A 1 97 ? -1.353 2.679 -0.948 1.00 98.56 97 CYS A CA 1
ATOM 712 C C . CYS A 1 97 ? -0.452 1.957 -1.954 1.00 98.56 97 CYS A C 1
ATOM 714 O O . CYS A 1 97 ? -0.125 0.788 -1.760 1.00 98.56 97 CYS A O 1
ATOM 716 N N . TYR A 1 98 ? -0.073 2.636 -3.035 1.00 98.06 98 TYR A N 1
ATOM 717 C CA . TYR A 1 98 ? 0.833 2.120 -4.055 1.00 98.06 98 TYR A CA 1
ATOM 718 C C . TYR A 1 98 ? 2.205 2.786 -3.915 1.00 98.06 98 TYR A C 1
ATOM 720 O O . TYR A 1 98 ? 2.430 3.877 -4.413 1.00 98.06 98 TYR A O 1
ATOM 728 N N . ALA A 1 99 ? 3.146 2.117 -3.263 1.00 97.81 99 ALA A N 1
ATOM 729 C CA . ALA A 1 99 ? 4.517 2.575 -3.068 1.00 97.81 99 ALA A CA 1
ATOM 730 C C . ALA A 1 99 ? 5.498 1.722 -3.889 1.00 97.81 99 ALA A C 1
ATOM 732 O O . ALA A 1 99 ? 6.352 1.026 -3.339 1.00 97.81 99 ALA A O 1
ATOM 733 N N . ALA A 1 100 ? 5.360 1.758 -5.216 1.00 96.62 100 ALA A N 1
ATOM 734 C CA . ALA A 1 100 ? 6.213 1.028 -6.154 1.00 96.62 100 ALA A CA 1
ATOM 735 C C . ALA A 1 100 ? 6.663 1.911 -7.328 1.00 96.62 100 ALA A C 1
ATOM 737 O O . ALA A 1 100 ? 5.995 2.870 -7.724 1.00 96.62 100 ALA A O 1
ATOM 738 N N . SER A 1 101 ? 7.808 1.574 -7.910 1.00 94.69 101 SER A N 1
ATOM 739 C CA . SER A 1 101 ? 8.365 2.235 -9.086 1.00 94.69 101 SER A CA 1
ATOM 740 C C . SER A 1 101 ? 7.511 1.958 -10.326 1.00 94.69 101 SER A C 1
ATOM 742 O O . SER A 1 101 ? 6.913 0.894 -10.468 1.00 94.69 101 SER A O 1
ATOM 744 N N . ALA A 1 102 ? 7.455 2.911 -11.257 1.00 88.88 102 ALA A N 1
ATOM 745 C CA . ALA A 1 102 ? 6.784 2.732 -12.544 1.00 88.88 102 ALA A CA 1
ATOM 746 C C . ALA A 1 102 ? 7.768 2.193 -13.590 1.00 88.88 102 ALA A C 1
ATOM 748 O O . ALA A 1 102 ? 8.864 2.737 -13.730 1.00 88.88 102 ALA A O 1
ATOM 749 N N . TRP A 1 103 ? 7.389 1.153 -14.340 1.00 93.88 103 TRP A N 1
ATOM 750 C CA . TRP A 1 103 ? 8.191 0.659 -15.463 1.00 93.88 103 TRP A CA 1
ATOM 751 C C . TRP A 1 103 ? 7.538 0.991 -16.805 1.00 93.88 103 TRP A C 1
ATOM 753 O O . TRP A 1 103 ? 6.314 1.082 -16.944 1.00 93.88 103 TRP A O 1
ATOM 763 N N . ARG A 1 104 ? 8.371 1.151 -17.839 1.00 95.00 104 ARG A N 1
ATOM 764 C CA . ARG A 1 104 ? 7.887 1.300 -19.215 1.00 95.00 104 ARG A CA 1
ATOM 765 C C . ARG A 1 104 ? 7.075 0.057 -19.599 1.00 95.00 104 ARG A C 1
ATOM 767 O O . ARG A 1 104 ? 7.563 -1.059 -19.478 1.00 95.00 104 ARG A O 1
ATOM 774 N N . GLY A 1 105 ? 5.864 0.274 -20.111 1.00 94.75 105 GLY A N 1
ATOM 775 C CA . GLY A 1 105 ? 4.953 -0.795 -20.534 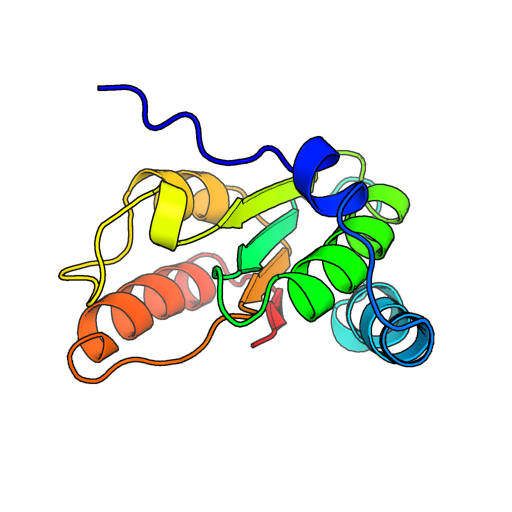1.00 94.75 105 GLY A CA 1
ATOM 776 C C . GLY A 1 105 ? 3.867 -1.158 -19.518 1.00 94.75 105 GLY A C 1
ATOM 777 O O . GLY A 1 105 ? 2.974 -1.915 -19.868 1.00 94.75 105 GLY A O 1
ATOM 778 N N . GLU A 1 106 ? 3.877 -0.578 -18.313 1.00 96.25 106 GLU A N 1
ATOM 779 C CA . GLU A 1 106 ? 2.918 -0.932 -17.249 1.00 96.25 106 GLU A CA 1
ATOM 780 C C . GLU A 1 106 ? 1.707 0.004 -17.136 1.00 96.25 106 GLU A C 1
ATOM 782 O O . GLU A 1 106 ? 0.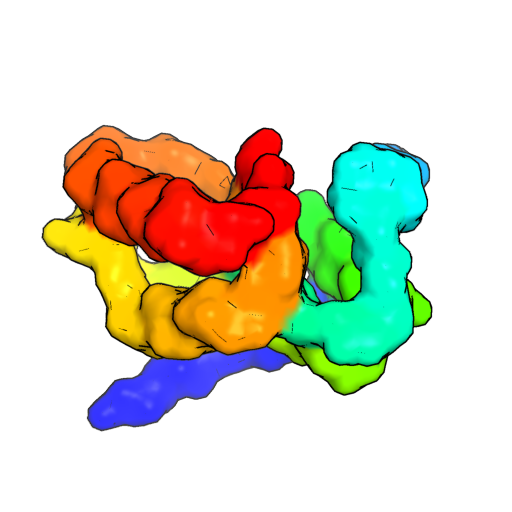875 -0.160 -16.245 1.00 96.25 106 GLU A O 1
ATOM 787 N N . LEU A 1 107 ? 1.575 0.988 -18.031 1.00 95.06 107 LEU A N 1
ATOM 788 C CA . LEU A 1 107 ? 0.434 1.908 -18.021 1.00 95.06 107 LEU A CA 1
ATOM 789 C C . LEU A 1 107 ? -0.928 1.177 -18.040 1.00 95.06 107 LEU A C 1
ATOM 791 O O . LEU A 1 107 ? -1.780 1.561 -17.241 1.00 95.06 107 LEU A O 1
ATOM 795 N N . PRO A 1 108 ? -1.145 0.113 -18.846 1.00 95.69 108 PRO A N 1
ATOM 796 C CA . PRO A 1 108 ? -2.404 -0.635 -18.807 1.00 95.69 108 PRO A CA 1
ATOM 797 C C . PRO A 1 108 ? -2.717 -1.221 -17.423 1.00 95.69 108 PRO A C 1
ATOM 799 O O . PRO A 1 108 ? -3.822 -1.041 -16.920 1.00 95.69 108 PRO A O 1
ATOM 802 N N . ALA A 1 109 ? -1.725 -1.818 -16.751 1.00 96.38 109 ALA A N 1
ATOM 803 C CA . ALA A 1 109 ? -1.892 -2.350 -15.397 1.00 96.38 109 ALA A CA 1
ATOM 804 C C . ALA A 1 109 ? -2.241 -1.245 -14.382 1.00 96.38 109 ALA A C 1
ATOM 806 O O . ALA A 1 109 ? -3.063 -1.446 -13.489 1.00 96.38 109 ALA A O 1
ATOM 807 N N . ARG A 1 110 ? -1.665 -0.043 -14.536 1.00 96.00 110 ARG A N 1
ATOM 808 C CA . ARG A 1 110 ? -2.016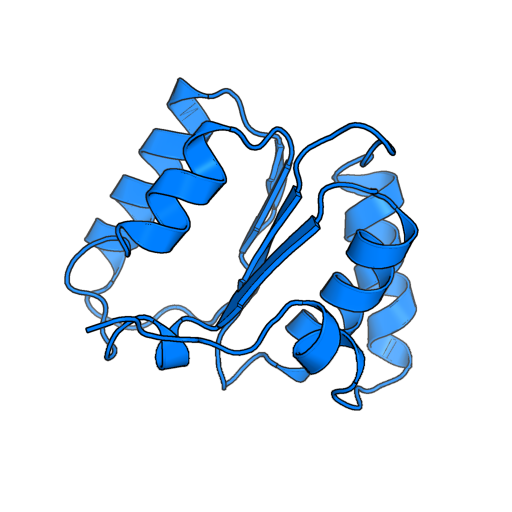 1.119 -13.701 1.00 96.00 110 ARG A CA 1
ATOM 809 C C . ARG A 1 110 ? -3.447 1.590 -13.951 1.00 96.00 110 ARG A C 1
ATOM 811 O O . ARG A 1 110 ? -4.146 1.890 -12.990 1.00 96.00 110 ARG A O 1
ATOM 818 N N . MET A 1 111 ? -3.894 1.617 -15.207 1.00 97.06 111 MET A N 1
ATOM 819 C CA . MET A 1 111 ? -5.275 1.972 -15.554 1.00 97.06 111 MET A CA 1
ATOM 820 C C . MET A 1 111 ? -6.281 0.973 -14.970 1.00 97.06 111 MET A C 1
ATOM 822 O O . MET A 1 111 ? -7.306 1.387 -14.435 1.00 97.06 111 MET A O 1
ATOM 826 N N . GLU A 1 112 ? -5.974 -0.325 -15.013 1.00 97.81 112 GLU A N 1
ATOM 827 C CA . GLU A 1 112 ? -6.799 -1.371 -14.397 1.00 97.81 112 GLU A CA 1
ATOM 828 C C . GLU A 1 112 ? -6.904 -1.200 -12.876 1.00 97.81 112 GLU A C 1
ATOM 830 O O . GLU A 1 112 ? -8.010 -1.243 -12.338 1.00 97.81 112 GLU A O 1
ATOM 835 N N . MET A 1 113 ? -5.786 -0.929 -12.190 1.00 97.62 113 MET A N 1
ATOM 836 C CA . MET A 1 113 ? -5.767 -0.624 -10.754 1.00 97.62 113 MET A CA 1
ATOM 837 C C . MET A 1 113 ? -6.626 0.604 -10.419 1.00 97.62 113 MET A C 1
ATOM 839 O O . MET A 1 113 ? -7.468 0.549 -9.520 1.00 97.62 113 MET A O 1
ATOM 843 N N . THR A 1 114 ? -6.446 1.710 -11.149 1.00 97.56 114 THR A N 1
ATOM 844 C CA . THR A 1 114 ? -7.227 2.939 -10.944 1.00 97.56 114 THR A CA 1
ATOM 845 C C . THR A 1 114 ? -8.715 2.707 -11.204 1.00 97.56 114 THR A C 1
ATOM 847 O O . THR A 1 114 ? -9.543 3.201 -10.447 1.00 97.56 114 THR A O 1
ATOM 850 N N . ALA A 1 115 ? -9.080 1.860 -12.171 1.00 98.38 115 ALA A N 1
ATOM 851 C CA . ALA A 1 115 ? -10.474 1.477 -12.381 1.00 98.38 115 ALA A CA 1
ATOM 852 C C . ALA A 1 115 ? -11.087 0.738 -11.171 1.00 98.38 115 ALA A C 1
ATOM 854 O O . ALA A 1 115 ? -12.306 0.786 -10.983 1.00 98.38 115 ALA A O 1
ATOM 855 N N . ILE A 1 116 ? -10.282 0.051 -10.344 1.00 98.50 116 ILE A N 1
ATOM 856 C CA . ILE A 1 116 ? -10.733 -0.515 -9.056 1.00 98.50 116 ILE A CA 1
ATOM 857 C C . ILE A 1 116 ? -10.962 0.595 -8.040 1.00 98.50 116 ILE A C 1
ATOM 859 O O . ILE A 1 116 ? -12.045 0.673 -7.458 1.00 98.50 116 ILE A O 1
ATOM 863 N N . VAL A 1 117 ? -9.972 1.476 -7.882 1.00 98.44 117 VAL A N 1
ATOM 864 C CA . VAL A 1 117 ? -10.041 2.631 -6.977 1.00 98.44 117 VAL A CA 1
ATOM 865 C C . VAL A 1 117 ? -11.296 3.460 -7.246 1.00 98.44 117 VAL A C 1
ATOM 867 O O . VAL A 1 117 ? -12.057 3.734 -6.317 1.00 98.44 117 VAL A O 1
ATOM 870 N N . ASP A 1 118 ? -11.566 3.777 -8.511 1.00 98.25 118 ASP A N 1
ATOM 871 C CA . ASP A 1 118 ? -12.697 4.609 -8.913 1.00 98.25 118 ASP A CA 1
ATOM 872 C C . ASP A 1 118 ? -14.042 3.922 -8.663 1.00 98.25 118 ASP A C 1
ATOM 874 O O . ASP A 1 118 ? -14.935 4.517 -8.049 1.00 98.25 118 ASP A O 1
ATOM 878 N N . ARG A 1 119 ? -14.204 2.658 -9.089 1.00 98.12 119 ARG A N 1
ATOM 879 C CA . ARG A 1 119 ? -15.487 1.948 -8.928 1.00 98.12 119 ARG A CA 1
ATOM 880 C C . ARG A 1 119 ? -15.816 1.669 -7.463 1.00 98.12 119 ARG A C 1
ATOM 882 O O . ARG A 1 119 ? -16.986 1.701 -7.090 1.00 98.12 119 ARG A O 1
ATOM 889 N N . ARG A 1 120 ? -14.798 1.389 -6.640 1.00 98.25 120 ARG A N 1
ATOM 890 C CA . ARG A 1 120 ? -14.948 1.079 -5.211 1.00 98.25 120 ARG A CA 1
ATOM 891 C C . ARG A 1 120 ? -14.859 2.312 -4.314 1.00 98.25 120 ARG A C 1
ATOM 893 O O . ARG A 1 120 ? -15.119 2.194 -3.122 1.00 98.25 120 ARG A O 1
ATOM 900 N N . ARG A 1 121 ? -14.561 3.490 -4.880 1.00 98.06 121 ARG A N 1
ATOM 901 C CA . ARG A 1 121 ? -14.381 4.757 -4.147 1.00 98.06 121 ARG A CA 1
ATOM 902 C C . ARG A 1 121 ? -13.329 4.634 -3.037 1.00 98.06 121 ARG A C 1
ATOM 904 O O . ARG A 1 121 ? -13.514 5.145 -1.935 1.00 98.06 121 ARG A O 1
ATOM 911 N N . ILE A 1 122 ? -12.236 3.935 -3.336 1.00 98.50 122 ILE A N 1
ATOM 912 C CA . ILE A 1 122 ? -11.159 3.654 -2.381 1.00 98.50 122 ILE A CA 1
ATOM 913 C C . ILE A 1 122 ? -10.394 4.944 -2.086 1.00 98.50 122 ILE A C 1
ATOM 915 O O . ILE A 1 122 ? -10.050 5.694 -3.001 1.00 98.50 122 ILE A O 1
ATOM 919 N N . ARG A 1 123 ? -10.051 5.183 -0.816 1.00 98.38 123 ARG A N 1
ATOM 920 C CA . ARG A 1 123 ? -9.052 6.203 -0.470 1.00 98.38 123 ARG A CA 1
ATOM 921 C C . ARG A 1 123 ? -7.673 5.683 -0.862 1.00 98.38 123 ARG A C 1
ATOM 923 O O . ARG A 1 123 ? -7.186 4.716 -0.279 1.00 98.38 123 ARG A O 1
ATOM 930 N N . HIS A 1 124 ? -7.080 6.286 -1.886 1.00 98.12 124 HIS A N 1
ATOM 931 C CA . HIS A 1 124 ? -5.875 5.778 -2.535 1.00 98.1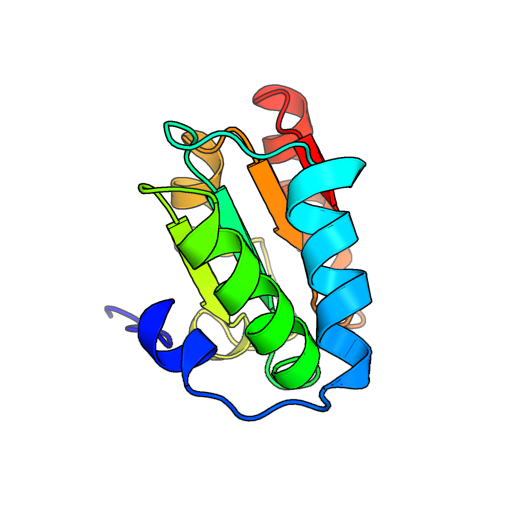2 124 HIS A CA 1
ATOM 932 C C . HIS A 1 124 ? -4.719 6.780 -2.466 1.00 98.12 124 HIS A C 1
ATOM 934 O O . HIS A 1 124 ? -4.885 7.939 -2.844 1.00 98.12 124 HIS A O 1
ATOM 940 N N . ALA A 1 125 ? -3.545 6.313 -2.037 1.00 97.19 125 ALA A N 1
ATOM 941 C CA . ALA A 1 125 ? -2.273 7.035 -2.121 1.00 97.19 125 ALA A CA 1
ATOM 942 C C . ALA A 1 125 ? -1.322 6.347 -3.113 1.00 97.19 125 ALA A C 1
ATOM 944 O O . ALA A 1 125 ? -1.382 5.125 -3.266 1.00 97.19 125 ALA A O 1
ATOM 945 N N . HIS A 1 126 ? -0.434 7.111 -3.753 1.00 92.81 126 HIS A N 1
ATOM 946 C CA . HIS A 1 126 ? 0.599 6.612 -4.665 1.00 92.81 126 HIS A CA 1
ATOM 947 C C . HIS A 1 126 ? 1.867 7.471 -4.631 1.00 92.81 126 HIS A C 1
ATOM 949 O O . HIS A 1 126 ? 1.764 8.627 -4.164 1.00 92.81 126 HIS A O 1
#

Radius of gyration: 13.46 Å; chains: 1; bounding box: 31×34×34 Å